Protein AF-A0A2N0W401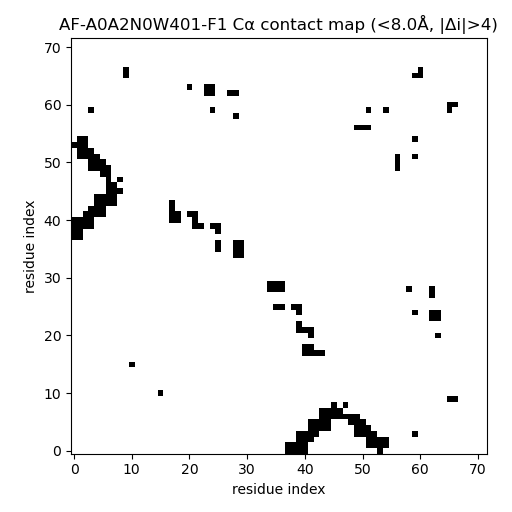-F1 (afdb_monomer)

Secondary structure (DSSP, 8-state):
-EEEEEEGGG--SS---HHHHHHHHHHHHHHHHSSPPP-EEEEEESSSS-EEESS-HHHHHHHTTTT-----

Mean predicted aligned error: 5.34 Å

Foldseek 3Di:
DKEKEAECVLDPDDDDDQVVLQVLLQVLVCVVPVDRADRYGYDYDNDDDMDIDSDDVVSSCVSVVRPVDPDD

Solvent-accessible surface area (backbone atoms only — not comparable to full-atom values): 4326 Å² total; per-residue (Å²): 104,27,42,37,38,39,28,45,83,82,59,79,92,61,90,78,57,43,64,59,53,18,52,53,47,42,53,42,51,19,71,75,68,79,45,87,63,62,63,50,46,46,46,74,38,92,53,90,62,74,44,54,40,83,55,58,56,69,58,50,32,62,64,70,47,59,85,63,71,81,77,126

pLDDT: mean 84.4, std 14.11, range [37.72, 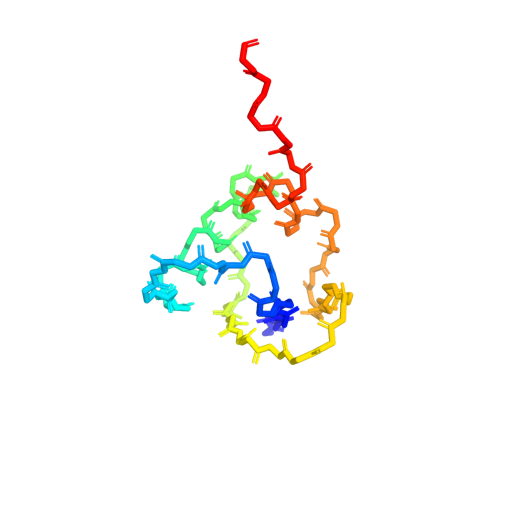95.25]

Radius of gyration: 11.9 Å; Cα contacts (8 Å, |Δi|>4): 98; chains: 1; bounding box: 30×25×32 Å

Structure (mmCIF, N/CA/C/O backbone):
data_AF-A0A2N0W401-F1
#
_entry.id   AF-A0A2N0W401-F1
#
loop_
_atom_site.group_PDB
_atom_site.id
_atom_site.type_symbol
_atom_site.label_atom_id
_atom_site.label_alt_id
_atom_site.label_comp_id
_atom_site.label_asym_id
_atom_site.label_entity_id
_atom_site.label_seq_id
_atom_site.pdbx_PDB_ins_code
_atom_site.Cartn_x
_atom_site.Cartn_y
_atom_site.Cartn_z
_atom_site.occupancy
_atom_site.B_iso_or_equiv
_atom_site.auth_seq_id
_atom_site.auth_comp_id
_atom_site.auth_asym_id
_atom_site.auth_atom_id
_atom_site.pdbx_PDB_model_num
ATOM 1 N N . MET A 1 1 ? -12.102 -10.991 2.834 1.00 84.88 1 MET A N 1
ATOM 2 C CA . MET A 1 1 ? -10.838 -11.229 2.107 1.00 84.88 1 MET A CA 1
ATOM 3 C C . MET A 1 1 ? -10.435 -9.930 1.440 1.00 84.88 1 MET A C 1
ATOM 5 O O . MET A 1 1 ? -11.299 -9.286 0.856 1.00 84.88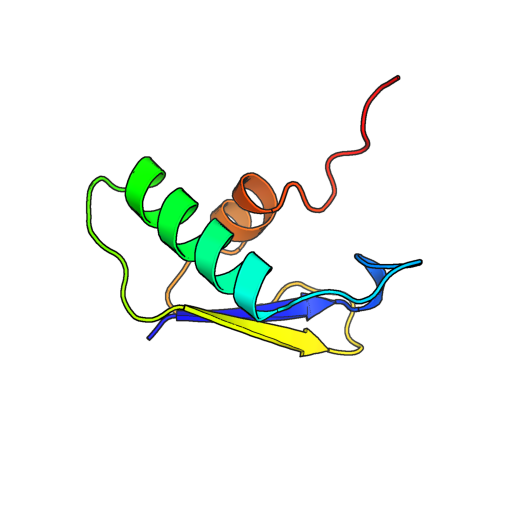 1 MET A O 1
ATOM 9 N N . ILE A 1 2 ? -9.170 -9.543 1.560 1.00 93.19 2 ILE A N 1
ATOM 10 C CA . ILE A 1 2 ? -8.597 -8.336 0.964 1.00 93.19 2 ILE A CA 1
ATOM 11 C C . ILE A 1 2 ? -7.772 -8.758 -0.252 1.00 93.19 2 ILE A C 1
ATOM 13 O O . ILE A 1 2 ? -6.933 -9.651 -0.162 1.00 93.19 2 ILE A O 1
ATOM 17 N N . THR A 1 3 ? -8.019 -8.142 -1.405 1.00 94.44 3 THR A N 1
ATOM 18 C CA . THR A 1 3 ? -7.269 -8.420 -2.639 1.00 94.44 3 THR A CA 1
ATOM 19 C C . THR A 1 3 ? -6.657 -7.140 -3.165 1.00 94.44 3 THR A C 1
ATOM 21 O O . THR A 1 3 ? -7.361 -6.150 -3.361 1.00 94.44 3 THR A O 1
ATOM 24 N N . VAL A 1 4 ? -5.358 -7.180 -3.441 1.00 92.56 4 VAL A N 1
ATOM 25 C CA . VAL A 1 4 ? -4.600 -6.052 -3.974 1.00 92.56 4 VAL A CA 1
ATOM 26 C C . VAL A 1 4 ? -3.916 -6.479 -5.268 1.00 92.56 4 VAL A C 1
ATOM 28 O O . VAL A 1 4 ? -3.194 -7.477 -5.316 1.00 92.56 4 VAL A O 1
ATOM 31 N N . LYS A 1 5 ? -4.149 -5.725 -6.340 1.00 92.75 5 LYS A N 1
ATOM 32 C CA . LYS A 1 5 ? -3.437 -5.864 -7.609 1.00 92.75 5 LYS A CA 1
ATOM 33 C C . LYS A 1 5 ? -2.524 -4.664 -7.780 1.00 92.75 5 LYS A C 1
ATOM 35 O O . LYS A 1 5 ? -2.988 -3.524 -7.773 1.00 92.75 5 LYS A O 1
ATOM 40 N N . LEU A 1 6 ? -1.234 -4.941 -7.911 1.00 90.56 6 LEU A N 1
ATOM 41 C CA . LEU A 1 6 ? -0.209 -3.922 -8.055 1.00 90.56 6 LEU A CA 1
ATOM 42 C C . LEU A 1 6 ? 0.302 -3.876 -9.504 1.00 90.56 6 LEU A C 1
ATOM 44 O O . LEU A 1 6 ? 0.592 -4.931 -10.081 1.00 90.56 6 LEU A O 1
ATOM 48 N N . PRO A 1 7 ? 0.446 -2.679 -10.095 1.00 88.50 7 PRO A N 1
ATOM 49 C CA . PRO A 1 7 ? 1.093 -2.504 -11.387 1.00 88.50 7 PRO A CA 1
ATOM 50 C C . PRO A 1 7 ? 2.510 -3.075 -11.372 1.00 88.50 7 PRO A C 1
ATOM 52 O O . PRO A 1 7 ? 3.345 -2.645 -10.575 1.00 88.50 7 PRO A O 1
ATOM 55 N N . ARG A 1 8 ? 2.819 -3.992 -12.296 1.00 84.12 8 ARG A N 1
ATOM 56 C CA . ARG A 1 8 ? 4.175 -4.552 -12.472 1.00 84.12 8 ARG A CA 1
ATOM 57 C C . ARG A 1 8 ? 5.228 -3.462 -12.652 1.00 84.12 8 ARG A C 1
ATOM 59 O O . ARG A 1 8 ? 6.358 -3.627 -12.212 1.00 84.12 8 ARG A O 1
ATOM 66 N N . MET A 1 9 ? 4.839 -2.330 -13.241 1.00 80.19 9 MET A N 1
ATOM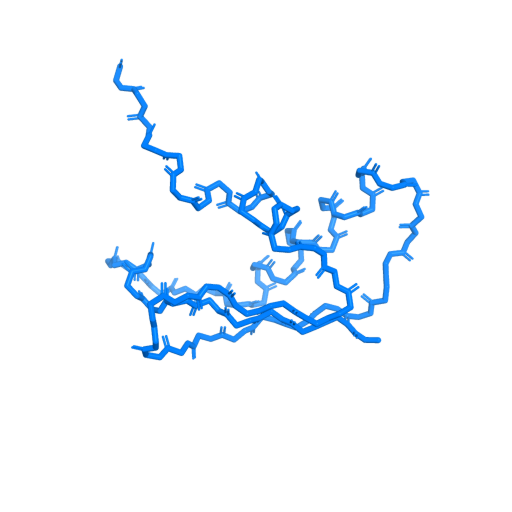 67 C CA . MET A 1 9 ? 5.734 -1.202 -13.482 1.00 80.19 9 MET A CA 1
ATOM 68 C C . MET A 1 9 ? 6.301 -0.549 -12.210 1.00 80.19 9 MET A C 1
ATOM 70 O O . MET A 1 9 ? 7.308 0.146 -12.282 1.00 80.19 9 MET A O 1
ATOM 74 N N . HIS A 1 10 ? 5.679 -0.746 -11.044 1.00 73.31 10 HIS A N 1
ATOM 75 C CA . HIS A 1 10 ? 6.224 -0.242 -9.778 1.00 73.31 10 HIS A CA 1
ATOM 76 C C . HIS A 1 10 ? 7.370 -1.097 -9.236 1.00 73.31 10 HIS A C 1
ATOM 78 O O . HIS A 1 10 ? 8.039 -0.690 -8.291 1.00 73.31 10 HIS A O 1
ATOM 84 N N . PHE A 1 11 ? 7.620 -2.254 -9.845 1.00 73.38 11 PHE A N 1
ATOM 85 C CA . PHE A 1 11 ? 8.571 -3.233 -9.359 1.00 73.38 11 PHE A CA 1
ATOM 86 C C . PHE A 1 11 ? 9.496 -3.680 -10.496 1.00 73.38 11 PHE A C 1
ATOM 88 O O . PHE A 1 11 ? 9.428 -4.807 -10.986 1.00 73.38 11 PHE A O 1
ATOM 95 N N . TYR A 1 12 ? 10.353 -2.769 -10.956 1.00 55.56 12 TYR A N 1
ATOM 96 C CA . TYR A 1 12 ? 11.419 -3.101 -11.900 1.00 55.56 12 TYR A CA 1
ATOM 97 C C . TYR A 1 12 ? 12.703 -3.486 -11.149 1.00 55.56 12 TYR A C 1
ATOM 99 O O . TYR A 1 12 ? 13.117 -2.781 -10.235 1.00 55.56 12 TYR A O 1
ATOM 107 N N . ALA A 1 13 ? 13.349 -4.566 -11.614 1.00 52.34 13 ALA A N 1
ATOM 108 C CA . ALA A 1 13 ? 14.697 -5.047 -11.259 1.00 52.34 13 ALA A CA 1
ATOM 109 C C . ALA A 1 13 ? 14.870 -6.094 -10.132 1.00 52.34 13 ALA A C 1
ATOM 111 O O . ALA A 1 13 ? 15.989 -6.312 -9.675 1.00 52.34 13 ALA A O 1
ATOM 112 N N . GLY A 1 14 ? 13.839 -6.846 -9.751 1.00 52.28 14 GLY A N 1
ATOM 113 C CA . GLY A 1 14 ? 14.018 -7.994 -8.854 1.00 52.28 14 GLY A CA 1
ATOM 114 C C . GLY A 1 14 ? 12.756 -8.833 -8.756 1.00 52.28 14 GLY A C 1
ATOM 115 O O . GLY A 1 14 ? 11.669 -8.344 -9.052 1.00 52.28 14 GLY A O 1
ATOM 116 N N . ARG A 1 15 ? 12.886 -10.111 -8.388 1.00 60.28 15 ARG A N 1
ATOM 117 C CA . ARG A 1 15 ? 11.727 -10.963 -8.090 1.00 60.28 15 ARG A CA 1
ATOM 118 C C . ARG A 1 15 ? 10.884 -10.258 -7.030 1.00 60.28 15 ARG A C 1
ATOM 120 O O . ARG A 1 15 ? 11.364 -10.023 -5.930 1.00 60.28 15 ARG A O 1
ATOM 127 N N . VAL A 1 16 ? 9.656 -9.904 -7.382 1.00 74.50 16 VAL A N 1
ATOM 128 C CA . VAL A 1 16 ? 8.691 -9.408 -6.408 1.00 74.50 16 VAL A CA 1
ATOM 129 C C . VAL A 1 16 ? 8.082 -10.614 -5.740 1.00 74.50 16 VAL A C 1
ATOM 131 O O . VAL A 1 16 ? 7.379 -11.388 -6.394 1.00 74.50 16 VAL A O 1
ATOM 134 N N . ASP A 1 17 ? 8.354 -10.771 -4.455 1.00 83.75 17 ASP A N 1
ATOM 135 C CA . ASP A 1 17 ? 7.676 -11.779 -3.668 1.00 83.75 17 ASP A CA 1
ATOM 136 C C . ASP A 1 17 ? 6.315 -11.232 -3.220 1.00 83.75 17 ASP A C 1
ATOM 138 O O . ASP A 1 17 ? 6.194 -10.391 -2.330 1.00 83.75 17 ASP A O 1
ATOM 142 N N . THR A 1 18 ? 5.257 -11.649 -3.914 1.00 87.88 18 THR A N 1
ATOM 143 C CA . THR A 1 18 ? 3.894 -11.216 -3.591 1.00 87.88 18 THR A CA 1
ATOM 144 C C . THR A 1 18 ? 3.404 -11.763 -2.250 1.00 87.88 18 THR A C 1
ATOM 146 O O . THR A 1 18 ? 2.454 -11.208 -1.699 1.00 87.88 18 THR A O 1
ATOM 149 N N . ASP A 1 19 ? 4.017 -12.825 -1.720 1.00 89.12 19 ASP A N 1
ATOM 150 C CA . ASP A 1 19 ? 3.695 -13.341 -0.388 1.00 89.12 19 ASP A CA 1
ATOM 151 C C . ASP A 1 19 ? 4.243 -12.395 0.686 1.00 89.12 19 ASP A C 1
ATOM 153 O O . ASP A 1 19 ? 3.485 -11.931 1.538 1.00 89.12 19 ASP A O 1
ATOM 157 N N . GLU A 1 20 ? 5.500 -11.966 0.550 1.00 89.56 20 GLU A N 1
ATOM 158 C CA . GLU A 1 20 ? 6.110 -10.939 1.399 1.00 89.56 20 GLU A CA 1
ATOM 159 C C . GLU A 1 20 ? 5.279 -9.645 1.389 1.00 89.56 20 GLU A C 1
ATOM 161 O O . GLU A 1 20 ? 4.920 -9.121 2.446 1.00 89.56 20 GLU A O 1
ATOM 166 N N . LEU A 1 21 ? 4.866 -9.167 0.207 1.00 90.56 21 LEU A N 1
ATOM 167 C CA . LEU A 1 21 ? 3.992 -7.991 0.102 1.00 90.56 21 LEU A CA 1
ATOM 168 C C . LEU A 1 21 ? 2.635 -8.200 0.788 1.00 90.56 21 LEU A C 1
ATOM 170 O O . LEU A 1 21 ? 2.091 -7.261 1.375 1.00 90.56 21 LEU A O 1
ATOM 174 N N . SER A 1 22 ? 2.083 -9.413 0.726 1.00 93.62 22 SER A N 1
ATOM 175 C CA . SER A 1 22 ? 0.825 -9.754 1.401 1.00 93.62 22 SER A CA 1
ATOM 176 C C . SER A 1 22 ? 0.985 -9.699 2.922 1.00 93.62 22 SER A C 1
ATOM 178 O O . SER A 1 22 ? 0.121 -9.147 3.609 1.00 93.62 22 SER A O 1
ATOM 180 N N . GLN A 1 23 ? 2.111 -10.187 3.452 1.00 92.62 23 GLN A N 1
ATOM 181 C CA . GLN A 1 23 ? 2.430 -10.128 4.880 1.00 92.62 23 GLN A CA 1
ATOM 182 C C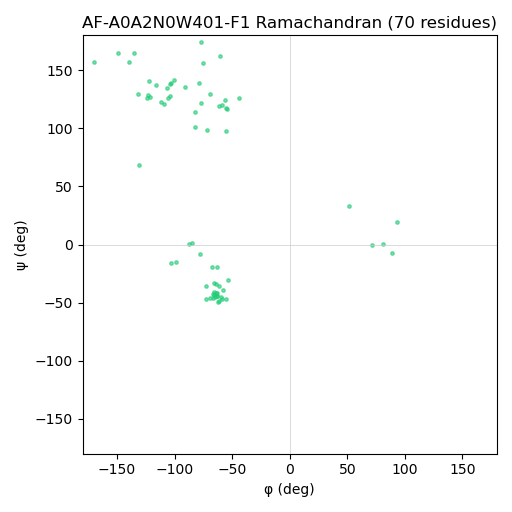 . GLN A 1 23 ? 2.650 -8.690 5.362 1.00 92.62 23 GLN A C 1
ATOM 184 O O . GLN A 1 23 ? 2.060 -8.290 6.369 1.00 92.62 23 GLN A O 1
ATOM 189 N N . ILE A 1 24 ? 3.426 -7.890 4.621 1.00 92.88 24 ILE A N 1
ATOM 190 C CA . ILE A 1 24 ? 3.667 -6.473 4.935 1.00 92.88 24 ILE A CA 1
ATOM 191 C C . ILE A 1 24 ? 2.342 -5.703 4.953 1.00 92.88 24 ILE A C 1
ATOM 193 O O . ILE A 1 24 ? 2.078 -4.948 5.890 1.00 92.88 24 ILE A O 1
ATOM 197 N N . LEU A 1 25 ? 1.469 -5.923 3.963 1.00 93.25 25 LEU A N 1
ATOM 198 C CA . LEU A 1 25 ? 0.149 -5.291 3.931 1.00 93.25 25 LEU A CA 1
ATOM 199 C C . LEU A 1 25 ? -0.729 -5.717 5.103 1.00 93.25 25 LEU A C 1
ATOM 201 O O . LEU A 1 25 ? -1.355 -4.861 5.723 1.00 93.25 25 LEU A O 1
ATOM 205 N N . ARG A 1 26 ? -0.762 -7.010 5.440 1.00 94.75 26 ARG A N 1
ATOM 206 C CA . ARG A 1 26 ? -1.524 -7.509 6.591 1.00 94.75 26 ARG A CA 1
ATOM 207 C C . ARG A 1 26 ? -1.058 -6.846 7.890 1.00 94.75 26 ARG A C 1
ATOM 209 O O . ARG A 1 26 ? -1.884 -6.353 8.654 1.00 94.75 26 ARG A O 1
ATOM 216 N N . GLN A 1 27 ? 0.252 -6.780 8.121 1.00 94.62 27 GLN A N 1
ATOM 217 C CA . GLN A 1 27 ? 0.819 -6.143 9.313 1.00 94.62 27 GLN A CA 1
ATOM 218 C C . GLN A 1 27 ? 0.563 -4.631 9.337 1.00 94.62 27 GLN A C 1
ATOM 220 O O . GLN A 1 27 ? 0.167 -4.090 10.368 1.00 94.62 27 GLN A O 1
ATOM 225 N N . GLY A 1 28 ? 0.740 -3.946 8.205 1.00 94.44 28 GLY A N 1
ATOM 226 C CA . GLY A 1 28 ? 0.498 -2.509 8.095 1.00 94.44 28 GLY A CA 1
ATOM 227 C C . GLY A 1 28 ? -0.966 -2.140 8.336 1.00 94.44 28 GLY A C 1
ATOM 228 O O . GLY A 1 28 ? -1.248 -1.215 9.094 1.00 94.44 28 GLY A O 1
ATOM 229 N N . LEU A 1 29 ? -1.904 -2.896 7.757 1.00 94.19 29 LEU A N 1
ATOM 230 C CA . LEU A 1 29 ? -3.341 -2.695 7.966 1.00 94.19 29 LEU A CA 1
ATOM 231 C C . LEU A 1 29 ? -3.735 -2.935 9.426 1.00 94.19 29 LEU A C 1
ATOM 233 O O . LEU A 1 29 ? -4.504 -2.148 9.982 1.00 94.19 29 LEU A O 1
ATOM 237 N N . TRP A 1 30 ? -3.180 -3.970 10.061 1.00 95.25 30 TRP A N 1
ATOM 238 C CA . TRP A 1 30 ? -3.401 -4.209 11.486 1.00 95.25 30 TRP A CA 1
ATOM 239 C C . TRP A 1 30 ? -2.868 -3.046 12.326 1.00 95.25 30 TRP A C 1
ATOM 241 O O . TRP A 1 30 ? -3.603 -2.478 13.128 1.00 95.25 30 TRP A O 1
ATOM 251 N N . SER A 1 31 ? -1.627 -2.619 12.089 1.00 94.88 31 SER A N 1
ATOM 252 C CA . SER A 1 31 ? -1.011 -1.496 12.804 1.00 94.88 31 SER A CA 1
ATOM 253 C C . SER A 1 31 ? -1.814 -0.194 12.661 1.00 94.88 31 SER A C 1
ATOM 255 O O . SER A 1 31 ? -1.994 0.538 13.630 1.00 94.88 31 SER A O 1
ATOM 257 N N . MET A 1 32 ? -2.365 0.075 11.473 1.00 91.69 32 MET A N 1
ATOM 258 C CA . MET A 1 32 ? -3.163 1.279 11.215 1.00 91.69 32 MET A CA 1
ATOM 259 C C . MET A 1 32 ? -4.552 1.255 11.857 1.00 91.69 32 MET A C 1
ATOM 261 O O . MET A 1 32 ? -5.057 2.307 12.241 1.00 91.69 32 MET A O 1
ATOM 265 N N . THR A 1 33 ? -5.196 0.090 11.915 1.00 90.00 33 THR A N 1
ATOM 266 C CA . THR A 1 33 ? -6.605 -0.024 12.335 1.00 90.00 33 THR A CA 1
ATOM 267 C C . THR A 1 33 ? -6.774 -0.551 13.758 1.00 90.00 33 THR A C 1
ATOM 269 O O . THR A 1 33 ? -7.856 -0.431 14.324 1.00 90.00 33 THR A O 1
ATOM 272 N N . GLY A 1 34 ? -5.731 -1.151 14.339 1.00 92.62 34 GLY A N 1
ATOM 273 C CA . GLY A 1 34 ? -5.784 -1.860 15.619 1.00 92.62 34 GLY A CA 1
ATOM 274 C C . GLY A 1 34 ? -6.538 -3.196 15.567 1.00 92.62 34 GLY A C 1
ATOM 275 O O . GLY A 1 34 ? -6.615 -3.885 16.580 1.00 92.62 34 GLY A O 1
ATOM 276 N N . VAL A 1 35 ? -7.069 -3.585 14.403 1.00 89.44 35 VAL A N 1
ATOM 277 C CA . VAL A 1 35 ? -7.886 -4.790 14.207 1.00 89.44 35 VAL A CA 1
ATOM 278 C C . VAL A 1 35 ? -7.167 -5.743 13.263 1.00 89.44 35 VAL A C 1
ATOM 280 O O . VAL A 1 35 ? -6.624 -5.315 12.246 1.00 89.44 35 VAL A O 1
ATOM 283 N N . GLU A 1 36 ? -7.173 -7.039 13.581 1.00 92.12 36 GLU A N 1
ATOM 284 C CA . GLU A 1 36 ? -6.610 -8.047 12.686 1.00 92.12 36 GLU A CA 1
ATOM 285 C C . GLU A 1 36 ? -7.382 -8.053 11.349 1.00 92.12 36 GLU A C 1
ATOM 287 O O . GLU A 1 36 ? -8.594 -8.295 11.335 1.00 92.12 36 GLU A O 1
ATOM 292 N N . PRO A 1 37 ? -6.721 -7.772 10.211 1.00 91.38 37 PRO A N 1
ATOM 293 C CA . PRO A 1 37 ? -7.391 -7.740 8.921 1.00 91.38 37 PRO A CA 1
ATOM 294 C C . PRO A 1 37 ? -7.682 -9.156 8.408 1.00 91.38 37 PRO A C 1
ATOM 296 O O . PRO A 1 37 ? -6.984 -10.119 8.725 1.00 91.38 37 PRO A O 1
ATOM 299 N N . ALA A 1 38 ? -8.690 -9.267 7.540 1.00 91.69 38 ALA A N 1
ATOM 300 C CA . ALA A 1 38 ? -8.958 -10.498 6.798 1.00 91.69 38 ALA A CA 1
ATOM 301 C C . ALA A 1 38 ? -7.769 -10.892 5.895 1.00 91.69 38 ALA A C 1
ATOM 303 O O . ALA A 1 38 ? -6.948 -10.043 5.555 1.00 91.69 38 ALA A O 1
ATOM 304 N N . ASP A 1 39 ? -7.734 -12.157 5.450 1.00 93.25 39 ASP A N 1
ATOM 305 C CA . ASP A 1 39 ? -6.704 -12.692 4.540 1.00 93.25 39 ASP A CA 1
ATOM 306 C C . ASP A 1 39 ? -6.394 -11.726 3.387 1.00 93.25 39 ASP A C 1
ATOM 308 O O . ASP A 1 39 ? -7.316 -11.284 2.689 1.00 93.25 39 ASP A O 1
ATOM 312 N N . VAL A 1 40 ? -5.112 -11.387 3.227 1.00 94.19 40 VAL A N 1
ATOM 313 C CA . VAL A 1 40 ? -4.614 -10.427 2.237 1.00 94.19 40 VAL A CA 1
ATOM 314 C C . VAL A 1 40 ? -3.919 -11.195 1.127 1.00 94.19 40 VAL A C 1
ATOM 316 O O . VAL A 1 40 ? -2.990 -11.952 1.390 1.00 94.19 40 VAL A O 1
ATOM 319 N N . ARG A 1 41 ? -4.323 -10.955 -0.122 1.00 94.69 41 ARG A N 1
ATOM 320 C CA . ARG A 1 41 ? -3.628 -11.482 -1.300 1.00 94.69 41 ARG A CA 1
ATOM 321 C C . ARG A 1 41 ? -3.167 -10.377 -2.223 1.00 94.69 41 ARG A C 1
ATOM 323 O O . ARG A 1 41 ? -3.975 -9.568 -2.686 1.00 94.69 41 ARG A O 1
ATOM 330 N N . VAL A 1 42 ? -1.882 -10.407 -2.547 1.00 92.69 42 VAL A N 1
ATOM 331 C CA . VAL A 1 42 ? -1.260 -9.519 -3.526 1.00 92.69 42 VAL A CA 1
ATOM 332 C C . VAL A 1 42 ? -1.013 -10.266 -4.826 1.00 92.69 42 VAL A C 1
ATOM 334 O O . VAL A 1 42 ? -0.567 -11.409 -4.844 1.00 92.69 42 VAL A O 1
ATOM 337 N N . SER A 1 43 ? -1.291 -9.604 -5.942 1.00 91.88 43 SER A N 1
ATOM 338 C CA . SER A 1 43 ? -0.934 -10.083 -7.276 1.00 91.88 43 SER A CA 1
ATOM 339 C C . SER A 1 43 ? -0.444 -8.929 -8.137 1.00 91.88 43 SER A C 1
ATOM 341 O O . SER A 1 43 ? -0.768 -7.768 -7.885 1.00 91.88 43 SER A O 1
ATOM 343 N N . LEU A 1 44 ? 0.342 -9.240 -9.163 1.00 89.88 44 LEU A N 1
ATOM 344 C CA . 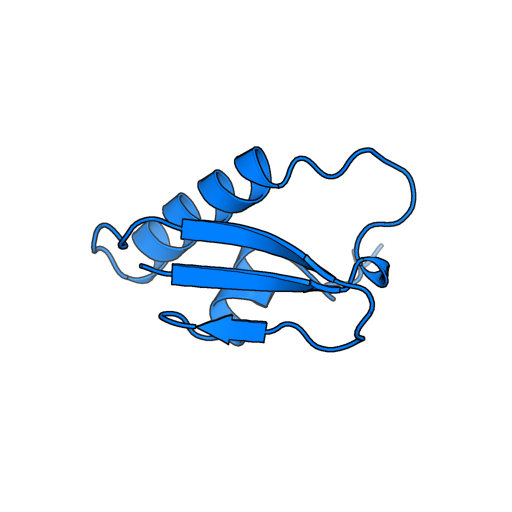LEU A 1 44 ? 0.838 -8.237 -10.098 1.00 89.88 44 LEU A CA 1
ATOM 345 C C . LEU A 1 44 ? 0.027 -8.244 -11.391 1.00 89.88 44 LEU A C 1
ATOM 347 O O . LEU A 1 44 ? -0.293 -9.311 -11.915 1.00 89.88 44 LEU A O 1
ATOM 351 N N . HIS A 1 45 ? -0.236 -7.066 -11.953 1.00 88.31 45 HIS A N 1
ATOM 352 C CA . HIS A 1 45 ? -0.918 -6.916 -13.242 1.00 88.31 45 HIS A CA 1
ATOM 353 C C . HIS A 1 45 ? -0.227 -5.883 -14.143 1.00 88.31 45 HIS A C 1
ATOM 355 O O . HIS A 1 45 ? 0.608 -5.104 -13.694 1.00 88.31 45 HIS A O 1
ATOM 361 N N . GLU A 1 46 ? -0.571 -5.887 -15.430 1.00 85.38 46 GLU A N 1
ATOM 362 C CA . GLU A 1 46 ? 0.060 -5.045 -16.465 1.00 85.38 46 GLU A CA 1
ATOM 363 C C . GLU A 1 46 ? -0.569 -3.649 -16.608 1.00 85.38 46 GLU A C 1
ATOM 365 O O . GLU A 1 46 ? -0.142 -2.853 -17.437 1.00 85.38 46 GLU A O 1
ATOM 370 N N . GLY A 1 47 ? -1.590 -3.341 -15.807 1.00 85.56 47 GLY A N 1
ATOM 371 C CA . GLY A 1 47 ? -2.199 -2.009 -15.782 1.00 85.56 47 GLY A CA 1
ATOM 372 C C . GLY A 1 47 ? -1.340 -1.004 -15.015 1.00 85.56 47 GLY A C 1
ATOM 373 O O . GLY A 1 47 ? -0.362 -1.378 -14.380 1.00 85.56 47 GLY A O 1
ATOM 374 N N . THR A 1 48 ? -1.739 0.266 -15.035 1.00 83.69 48 THR A N 1
ATOM 375 C CA . THR A 1 48 ? -1.009 1.376 -14.393 1.00 83.69 48 THR A CA 1
ATOM 376 C C . THR A 1 48 ? -1.555 1.777 -13.022 1.00 83.69 48 THR A C 1
ATOM 378 O O . THR A 1 48 ? -0.873 2.469 -12.274 1.00 83.69 48 THR A O 1
ATOM 381 N N . ASN A 1 49 ? -2.769 1.341 -12.677 1.00 87.25 49 ASN A N 1
ATOM 382 C CA . ASN A 1 49 ? -3.454 1.715 -11.439 1.00 87.25 49 ASN A CA 1
ATOM 383 C C . ASN A 1 49 ? -3.401 0.590 -10.407 1.00 87.25 49 ASN A C 1
ATOM 385 O O . ASN A 1 49 ? -3.64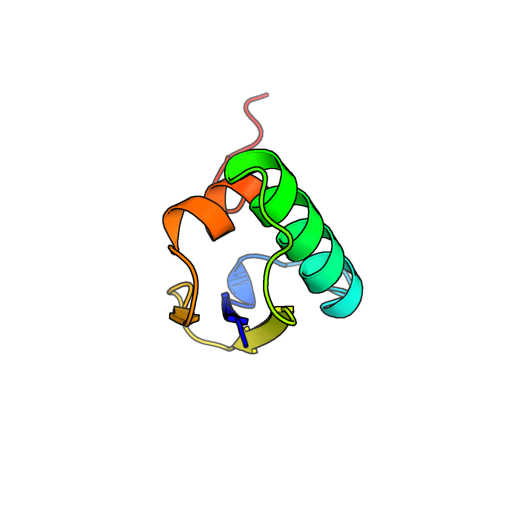8 -0.560 -10.755 1.00 87.25 49 ASN A O 1
ATOM 389 N N . ILE A 1 50 ? -3.176 0.929 -9.137 1.00 90.00 50 ILE A N 1
ATOM 390 C CA . ILE A 1 50 ? -3.359 -0.012 -8.026 1.00 90.00 50 ILE A CA 1
ATOM 391 C C . ILE A 1 50 ? -4.850 -0.291 -7.855 1.00 90.00 50 ILE A C 1
ATOM 393 O O . ILE A 1 50 ? -5.654 0.634 -7.751 1.00 90.00 50 ILE A O 1
ATOM 397 N N . LEU A 1 51 ? -5.210 -1.571 -7.798 1.00 92.69 51 LEU A N 1
ATOM 398 C CA . LEU A 1 51 ? -6.581 -2.005 -7.553 1.00 92.69 51 LEU A CA 1
ATOM 399 C C . LEU A 1 51 ? -6.646 -2.677 -6.187 1.00 92.69 51 LEU A C 1
ATOM 401 O O . LEU A 1 51 ? -5.957 -3.667 -5.957 1.00 92.69 51 LEU A O 1
ATOM 405 N N . ALA A 1 52 ? -7.491 -2.168 -5.297 1.00 92.94 52 ALA A N 1
ATOM 406 C CA . ALA A 1 52 ? -7.715 -2.749 -3.981 1.00 92.94 52 ALA A CA 1
ATOM 407 C C . ALA A 1 52 ? -9.197 -3.088 -3.792 1.00 92.94 52 ALA A C 1
ATOM 409 O O . ALA A 1 52 ? -10.082 -2.351 -4.223 1.00 92.94 52 ALA A O 1
ATOM 410 N N . SER A 1 53 ? -9.461 -4.223 -3.154 1.00 93.50 53 SER A N 1
ATOM 411 C CA . SER A 1 53 ? -10.792 -4.651 -2.737 1.00 93.50 53 SER A CA 1
ATOM 412 C C . SER A 1 53 ? -10.725 -5.109 -1.287 1.00 93.50 53 SER A C 1
ATOM 414 O O . SER A 1 53 ? -9.849 -5.896 -0.927 1.00 93.50 53 SER A O 1
ATOM 416 N N . GLY A 1 54 ? -11.623 -4.594 -0.448 1.00 90.06 54 GLY A N 1
ATOM 417 C CA . GLY A 1 54 ? -11.610 -4.843 0.997 1.00 90.06 54 GLY A CA 1
ATOM 418 C C . GLY A 1 54 ? -10.618 -3.981 1.788 1.00 90.06 54 GLY A C 1
ATOM 419 O O . GLY A 1 54 ? -10.558 -4.111 3.006 1.00 90.06 54 GLY A O 1
ATOM 420 N N . CYS A 1 55 ? -9.867 -3.093 1.130 1.00 90.38 55 CYS A N 1
ATOM 421 C CA . CYS A 1 55 ? -9.076 -2.043 1.770 1.00 90.38 55 CYS A CA 1
ATOM 422 C C . CYS A 1 55 ? -8.967 -0.806 0.864 1.00 90.38 55 CYS A C 1
ATOM 424 O O . CYS A 1 55 ? -9.2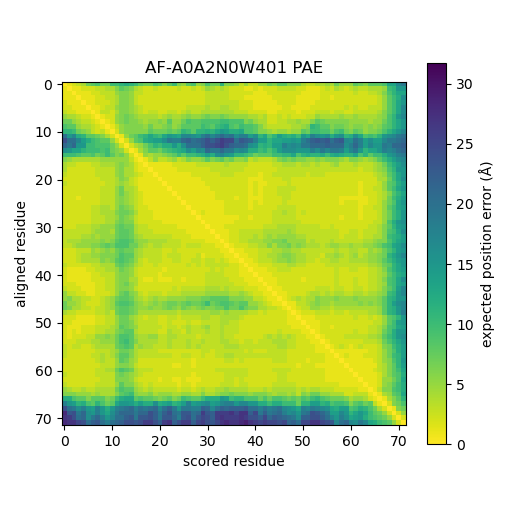73 -0.868 -0.329 1.00 90.38 55 CYS A O 1
ATOM 426 N N . ASP A 1 56 ? -8.545 0.315 1.449 1.00 91.56 56 ASP A N 1
ATOM 427 C CA . ASP A 1 56 ? -8.329 1.571 0.735 1.00 91.56 56 ASP A CA 1
ATOM 428 C C . ASP A 1 56 ? -6.995 1.571 -0.034 1.00 91.56 56 ASP A C 1
ATOM 430 O O . ASP A 1 56 ? -5.965 1.120 0.476 1.00 91.56 56 ASP A O 1
ATOM 434 N N . VAL A 1 57 ? -6.995 2.115 -1.256 1.00 91.25 57 VAL A N 1
ATOM 435 C CA . VAL A 1 57 ? -5.786 2.199 -2.096 1.00 91.25 57 VAL A CA 1
ATOM 436 C C . VAL A 1 57 ? -4.721 3.099 -1.459 1.00 91.25 57 VAL A C 1
ATOM 438 O O . VAL A 1 57 ? -3.534 2.800 -1.569 1.00 91.25 57 VAL A O 1
ATOM 441 N N . GLY A 1 58 ? -5.118 4.157 -0.748 1.00 89.69 58 GLY A N 1
ATOM 442 C CA . GLY A 1 58 ? -4.208 5.036 -0.013 1.00 89.69 58 GLY A CA 1
ATOM 443 C C . GLY A 1 58 ? -3.505 4.335 1.151 1.00 89.69 58 GLY A C 1
ATOM 444 O O . GLY A 1 58 ? -2.338 4.609 1.430 1.00 89.69 58 GLY A O 1
ATOM 445 N N . ALA A 1 59 ? -4.168 3.375 1.803 1.00 90.56 59 ALA A N 1
ATOM 446 C CA . ALA A 1 59 ? -3.510 2.516 2.788 1.00 90.56 59 ALA A CA 1
ATOM 447 C C . ALA A 1 59 ? -2.459 1.614 2.119 1.00 90.56 59 ALA A C 1
ATOM 449 O O . ALA A 1 59 ? -1.343 1.493 2.622 1.00 90.56 59 ALA A O 1
ATOM 450 N N . VAL A 1 60 ? -2.780 1.034 0.956 1.00 89.62 60 VAL A N 1
ATOM 451 C CA . VAL A 1 60 ? -1.849 0.186 0.193 1.00 89.62 60 VAL A CA 1
ATOM 452 C C . VAL A 1 60 ? -0.605 0.963 -0.238 1.00 89.62 60 VAL A C 1
ATOM 454 O O . VAL A 1 60 ? 0.510 0.488 -0.019 1.00 89.62 60 VAL A O 1
ATOM 457 N N . THR A 1 61 ? -0.767 2.156 -0.818 1.00 89.56 61 THR A N 1
ATOM 458 C CA . THR A 1 61 ? 0.367 2.985 -1.260 1.00 89.56 61 THR A CA 1
ATOM 459 C C . THR A 1 61 ? 1.241 3.416 -0.093 1.00 89.56 61 THR A C 1
ATOM 461 O O . THR A 1 61 ? 2.461 3.338 -0.203 1.00 89.56 61 THR A O 1
ATOM 464 N N . LYS A 1 62 ? 0.635 3.801 1.036 1.00 90.00 62 LYS A N 1
ATOM 465 C CA . LYS A 1 62 ? 1.353 4.204 2.251 1.00 90.00 62 LYS A CA 1
ATOM 466 C C . LYS A 1 62 ? 2.143 3.052 2.873 1.00 90.00 62 LYS A C 1
ATOM 468 O O . LYS A 1 62 ? 3.294 3.239 3.248 1.00 90.00 62 LYS A O 1
ATOM 473 N N . ILE A 1 63 ? 1.541 1.868 2.991 1.00 90.62 63 ILE A N 1
ATOM 474 C CA . ILE A 1 63 ? 2.190 0.704 3.612 1.00 90.62 63 ILE A CA 1
ATOM 475 C C . ILE A 1 63 ? 3.331 0.184 2.732 1.00 90.62 63 ILE A C 1
ATOM 477 O O . ILE A 1 63 ? 4.430 -0.058 3.227 1.00 90.62 63 ILE A O 1
ATOM 481 N N . LEU A 1 64 ? 3.085 0.040 1.427 1.00 87.25 64 LEU A N 1
ATOM 482 C CA . LEU A 1 64 ? 4.077 -0.475 0.479 1.00 87.25 64 LEU A CA 1
ATOM 483 C C . LEU A 1 64 ? 5.033 0.601 -0.054 1.00 87.25 64 LEU A C 1
ATOM 485 O O . LEU A 1 64 ? 5.884 0.295 -0.887 1.00 87.25 64 LEU A O 1
ATOM 489 N N . LYS A 1 65 ? 4.890 1.852 0.403 1.00 84.81 65 LYS A N 1
ATOM 490 C CA . LYS A 1 65 ? 5.685 3.016 -0.025 1.00 84.81 65 LYS A CA 1
ATOM 491 C C . LYS A 1 65 ? 5.731 3.188 -1.549 1.00 84.81 65 LYS A C 1
ATOM 493 O O . LYS A 1 65 ? 6.728 3.623 -2.124 1.00 84.81 65 LYS A O 1
ATOM 498 N N . ILE A 1 66 ? 4.645 2.826 -2.231 1.00 80.50 66 ILE A N 1
ATOM 499 C CA . ILE A 1 66 ? 4.564 2.895 -3.692 1.00 80.50 66 ILE A CA 1
ATOM 500 C C . ILE A 1 66 ? 4.345 4.351 -4.096 1.00 80.50 66 ILE A C 1
ATOM 502 O O . ILE A 1 66 ? 3.357 4.968 -3.706 1.00 80.50 66 ILE A O 1
ATOM 506 N N . GLY A 1 67 ? 5.257 4.891 -4.906 1.00 66.50 67 GLY A N 1
ATOM 507 C CA . GLY A 1 67 ? 5.201 6.280 -5.373 1.00 66.50 67 GLY A CA 1
ATOM 508 C C . GLY A 1 67 ? 5.901 7.286 -4.455 1.00 66.50 67 GL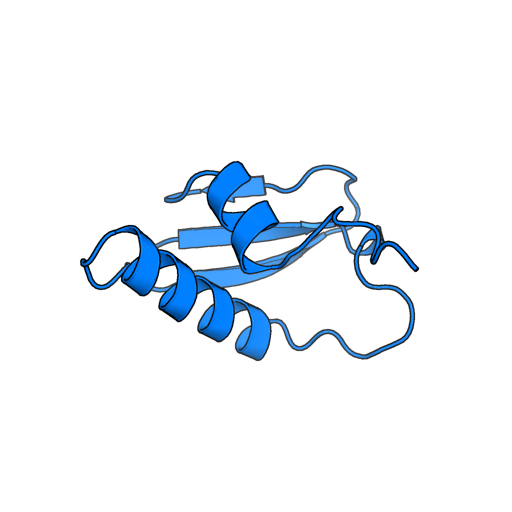Y A C 1
ATOM 509 O O . GLY A 1 67 ? 6.101 8.429 -4.868 1.00 66.50 67 GLY A O 1
ATOM 510 N N . GLU A 1 68 ? 6.362 6.872 -3.271 1.00 61.84 68 GLU A N 1
ATOM 511 C CA . GLU A 1 68 ? 7.321 7.661 -2.503 1.00 61.84 68 GLU A CA 1
ATOM 512 C C . GLU A 1 68 ? 8.674 7.583 -3.222 1.00 61.84 68 GLU A C 1
ATOM 514 O O . GLU A 1 68 ? 9.416 6.606 -3.110 1.00 61.84 68 GLU A O 1
ATOM 519 N N . LYS A 1 69 ? 9.002 8.609 -4.021 1.00 48.47 69 LYS A N 1
ATOM 520 C CA . LYS A 1 69 ? 10.392 8.820 -4.435 1.00 48.47 69 LYS A CA 1
ATOM 521 C C . LYS A 1 69 ? 11.198 8.909 -3.145 1.00 48.47 69 LYS A C 1
ATOM 523 O O . LYS A 1 69 ? 10.958 9.820 -2.360 1.00 48.47 69 LYS A O 1
ATOM 528 N N . HIS A 1 70 ? 12.134 7.984 -2.941 1.00 45.94 70 HIS A N 1
ATOM 529 C CA . HIS A 1 70 ? 13.178 8.138 -1.935 1.00 45.94 70 HIS A CA 1
ATOM 530 C C . HIS A 1 70 ? 13.875 9.470 -2.246 1.00 45.94 70 HIS A C 1
ATOM 532 O O . HIS A 1 70 ? 14.647 9.571 -3.204 1.00 45.94 70 HIS A O 1
ATOM 538 N N . GLY A 1 71 ? 13.484 10.525 -1.531 1.00 41.12 71 GLY A N 1
ATOM 539 C CA . GLY A 1 71 ? 14.176 11.799 -1.556 1.00 41.12 71 GLY A CA 1
ATOM 540 C C . GLY A 1 71 ? 15.599 11.518 -1.108 1.00 41.12 71 GLY A C 1
ATOM 541 O O . GLY A 1 71 ? 15.800 10.930 -0.047 1.00 41.12 71 GLY A O 1
ATOM 542 N N . ARG A 1 72 ? 16.547 11.828 -1.989 1.00 37.72 72 ARG A N 1
ATOM 543 C CA . ARG A 1 72 ? 17.965 11.915 -1.647 1.00 37.72 72 ARG A CA 1
ATOM 544 C C . ARG A 1 72 ? 18.185 12.960 -0.565 1.00 37.72 72 ARG A C 1
ATOM 546 O O . ARG A 1 72 ? 17.431 13.959 -0.581 1.00 37.72 72 ARG A O 1
#

Sequence (72 aa):
MITVKLPRMHFYAGRVDTDELSQILRQGLWSMTGVEPADVRVSLHEGTNILASGCDVGAVTKILKIGEKHGR

Nearest PDB structures (foldseek):
  7ywa-assembly1_A  TM=5.842E-01  e=2.939E-02  Escherichia coli
  4a5p-assembly1_A  TM=6.280E-01  e=5.860E-02  Shigella flexneri 5a
  7qij-assembly1_HA  TM=5.507E-01  e=1.540E-01  Yersinia enterocolitica
  8t6c-assembly1_A  TM=5.004E-01  e=4.045E-01  synthetic construct
  2boa-assembly2_B  TM=2.662E-01  e=1.437E-01  Homo sapiens